Protein AF-A0A359DBK3-F1 (afdb_monomer_lite)

Foldseek 3Di:
DVVVVVVCPDPVNVVVLVVVCVVDPPVVSVVVVVVVVVVVVVVVCVLCPCCVPPVDDSLVVCCVVQNDVRSVVVVVVVVVVVVVVVVD

Sequence (88 aa):
MLAWFGGCVSIGTFAMGSSIVGTLNLLQATLAIAISCFVIGIALAFNGAAGYKYGIPFMVQARSAFGFTGTRFPGLVRAVPAIVWYGF

Structure (mmCIF, N/CA/C/O backbone):
data_AF-A0A359DBK3-F1
#
_entry.id   AF-A0A359DBK3-F1
#
loop_
_atom_site.group_PDB
_atom_site.id
_atom_site.type_symbol
_atom_site.label_atom_id
_atom_site.label_alt_id
_atom_site.label_comp_id
_atom_site.label_asym_id
_atom_site.label_entity_id
_atom_site.label_seq_id
_atom_site.pdbx_PDB_ins_code
_atom_site.Cartn_x
_atom_site.Cartn_y
_atom_site.Cartn_z
_atom_site.occupancy
_atom_site.B_iso_or_equiv
_atom_site.auth_seq_id
_atom_site.auth_comp_id
_atom_site.auth_asym_id
_atom_site.auth_atom_id
_atom_site.pdbx_PDB_model_num
ATOM 1 N N . MET A 1 1 ? 10.344 3.875 10.134 1.00 57.75 1 MET A N 1
ATOM 2 C CA . MET A 1 1 ? 11.307 4.109 9.034 1.00 57.75 1 MET A CA 1
ATOM 3 C C . MET A 1 1 ? 12.060 2.836 8.647 1.00 57.75 1 MET A C 1
ATOM 5 O O . MET A 1 1 ? 11.968 2.436 7.498 1.00 57.75 1 MET A O 1
ATOM 9 N N . LEU A 1 2 ? 12.742 2.158 9.582 1.00 74.31 2 LEU A N 1
ATOM 10 C CA . LEU A 1 2 ? 13.546 0.953 9.290 1.00 74.31 2 LEU A CA 1
ATOM 11 C C . LEU A 1 2 ? 12.737 -0.215 8.689 1.00 74.31 2 LEU A C 1
ATOM 13 O O . LEU A 1 2 ? 13.212 -0.881 7.776 1.00 74.31 2 LEU A O 1
ATOM 17 N N . ALA A 1 3 ? 11.484 -0.403 9.119 1.00 80.06 3 ALA A N 1
ATOM 18 C CA . ALA A 1 3 ? 10.590 -1.420 8.553 1.00 80.06 3 ALA A CA 1
ATOM 19 C C . ALA A 1 3 ? 10.289 -1.215 7.054 1.00 80.06 3 ALA A C 1
ATOM 21 O O . ALA A 1 3 ? 10.054 -2.181 6.337 1.00 80.06 3 ALA A O 1
ATOM 22 N N . TRP A 1 4 ? 10.327 0.031 6.566 1.00 78.44 4 TRP A N 1
ATOM 23 C CA . TRP A 1 4 ? 10.092 0.330 5.152 1.00 78.44 4 TRP A CA 1
ATOM 24 C C . TRP A 1 4 ? 11.256 -0.146 4.285 1.00 78.44 4 TRP A C 1
ATOM 26 O O . TRP A 1 4 ? 11.042 -0.809 3.279 1.00 78.44 4 TRP A O 1
ATOM 36 N N . PHE A 1 5 ? 12.493 0.106 4.725 1.00 75.81 5 PHE A N 1
ATOM 37 C CA . PHE A 1 5 ? 13.686 -0.402 4.045 1.00 75.81 5 PHE A CA 1
ATOM 38 C C . PHE A 1 5 ? 13.687 -1.932 3.960 1.00 75.81 5 PHE A C 1
ATOM 40 O O . PHE A 1 5 ? 13.984 -2.473 2.899 1.00 75.81 5 PHE A O 1
ATOM 47 N N . GLY A 1 6 ? 13.280 -2.616 5.035 1.00 79.19 6 GLY A N 1
ATOM 48 C CA . GLY A 1 6 ? 13.137 -4.074 5.036 1.00 79.19 6 GLY A CA 1
ATOM 49 C C . GLY A 1 6 ? 12.077 -4.592 4.056 1.00 79.19 6 GLY A C 1
ATOM 50 O O . GLY A 1 6 ? 12.292 -5.618 3.427 1.00 79.19 6 GLY A O 1
ATOM 51 N N . GLY A 1 7 ? 10.963 -3.873 3.878 1.00 79.62 7 GLY A N 1
ATOM 52 C CA . GLY A 1 7 ? 9.925 -4.242 2.907 1.00 79.62 7 GLY A CA 1
ATOM 53 C C . GLY A 1 7 ? 10.302 -3.948 1.451 1.00 79.62 7 GLY A C 1
ATOM 54 O O . GLY A 1 7 ? 9.902 -4.679 0.548 1.00 79.62 7 GLY A O 1
ATOM 55 N N . CYS A 1 8 ? 11.091 -2.898 1.208 1.00 78.56 8 CYS A N 1
ATOM 56 C CA . CYS A 1 8 ? 11.545 -2.546 -0.138 1.00 78.56 8 CYS A CA 1
ATOM 57 C C . CYS A 1 8 ? 12.558 -3.555 -0.696 1.00 78.56 8 CYS A C 1
ATOM 59 O O . CYS A 1 8 ? 12.545 -3.833 -1.898 1.00 78.56 8 CYS A O 1
ATOM 61 N N . VAL A 1 9 ? 13.422 -4.108 0.162 1.00 82.19 9 VAL A N 1
ATOM 62 C CA . VAL A 1 9 ? 14.420 -5.118 -0.211 1.00 82.19 9 VAL A CA 1
ATOM 63 C C . VAL A 1 9 ? 13.764 -6.499 -0.185 1.00 82.19 9 VAL A C 1
ATOM 65 O O . VAL A 1 9 ? 13.861 -7.238 0.789 1.00 82.19 9 VAL A O 1
ATOM 68 N N . SER A 1 10 ? 13.072 -6.842 -1.272 1.00 82.50 10 SER A N 1
ATOM 69 C CA . SER A 1 10 ? 12.415 -8.141 -1.446 1.00 82.50 10 SER A CA 1
ATOM 70 C C . SER A 1 10 ? 12.700 -8.728 -2.827 1.00 82.50 10 SER A C 1
ATOM 72 O O . SER A 1 10 ? 12.926 -7.993 -3.792 1.00 82.50 10 SER A O 1
ATOM 74 N N . ILE A 1 11 ? 12.659 -10.061 -2.936 1.00 80.88 11 ILE A N 1
ATOM 75 C CA . ILE A 1 11 ? 12.856 -10.789 -4.204 1.00 80.88 11 ILE A CA 1
ATOM 76 C C . ILE A 1 11 ? 11.872 -10.293 -5.273 1.00 80.88 11 ILE A C 1
ATOM 78 O O . ILE A 1 11 ? 12.264 -10.092 -6.421 1.00 80.88 11 ILE A O 1
ATOM 82 N N . GLY A 1 12 ? 10.624 -10.010 -4.884 1.00 81.00 12 GLY A N 1
ATOM 83 C CA . GLY A 1 12 ? 9.607 -9.459 -5.781 1.00 81.00 12 GLY A CA 1
ATOM 84 C C . GLY A 1 12 ? 10.013 -8.112 -6.384 1.00 81.00 12 GLY A C 1
ATOM 85 O O . GLY A 1 12 ? 9.888 -7.919 -7.594 1.00 81.00 12 GLY A O 1
ATOM 86 N N . THR A 1 13 ? 10.574 -7.203 -5.579 1.00 81.06 13 THR A N 1
ATOM 87 C CA . THR A 1 13 ? 11.065 -5.904 -6.068 1.00 81.06 13 THR A CA 1
ATOM 88 C C . THR A 1 13 ? 12.213 -6.078 -7.066 1.00 81.06 13 THR A C 1
ATOM 90 O O . THR A 1 13 ? 12.242 -5.404 -8.095 1.00 81.06 13 THR A O 1
ATOM 93 N N . PHE A 1 14 ? 13.142 -7.003 -6.800 1.00 82.88 14 PHE A N 1
ATOM 94 C CA . PHE A 1 14 ? 14.264 -7.276 -7.703 1.00 82.88 14 PHE A CA 1
ATOM 95 C C . PHE A 1 14 ? 13.813 -7.899 -9.028 1.00 82.88 14 PHE A C 1
ATOM 97 O O . PHE A 1 14 ? 14.286 -7.479 -10.083 1.00 82.88 14 PHE A O 1
ATOM 104 N N . ALA A 1 15 ? 12.870 -8.845 -8.988 1.00 84.62 15 ALA A N 1
ATOM 105 C CA . ALA A 1 15 ? 12.316 -9.484 -10.181 1.00 84.62 15 ALA A CA 1
ATOM 106 C C . ALA A 1 15 ? 11.531 -8.498 -11.064 1.00 84.62 15 ALA A C 1
ATOM 108 O O . ALA A 1 15 ? 11.645 -8.522 -12.291 1.00 84.62 15 ALA A O 1
ATOM 109 N N . MET A 1 16 ? 10.764 -7.585 -10.457 1.00 81.44 16 MET A N 1
ATOM 110 C CA . MET A 1 16 ? 10.102 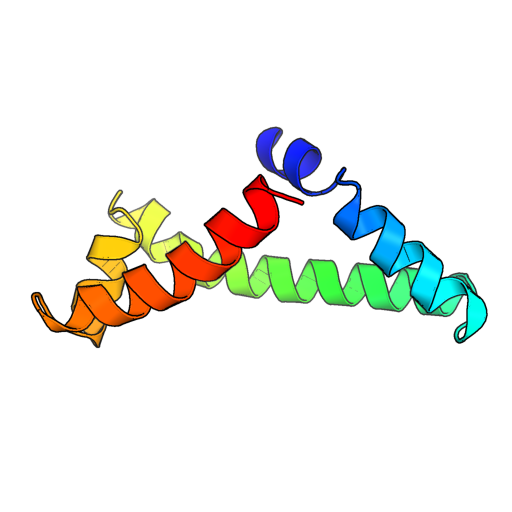-6.521 -11.216 1.00 81.44 16 MET A CA 1
ATOM 111 C C . MET A 1 16 ? 11.112 -5.528 -11.800 1.00 81.44 16 MET A C 1
ATOM 113 O O . MET A 1 16 ? 10.992 -5.150 -12.963 1.00 81.44 16 MET A O 1
ATOM 117 N N . GLY A 1 17 ? 12.130 -5.134 -11.028 1.00 80.75 17 GLY A N 1
ATOM 118 C CA . GLY A 1 17 ? 13.174 -4.219 -11.491 1.00 80.75 17 GLY A CA 1
ATOM 119 C C . GLY A 1 17 ? 13.954 -4.766 -12.689 1.00 80.75 17 GLY A C 1
ATOM 120 O O . GLY A 1 17 ? 14.145 -4.049 -13.671 1.00 80.75 17 GLY A O 1
ATOM 121 N N . SER A 1 18 ? 14.345 -6.044 -12.655 1.00 81.25 18 SER A N 1
ATOM 122 C CA . SER A 1 18 ? 15.069 -6.683 -13.763 1.00 81.25 18 SER A CA 1
ATOM 123 C C . SER A 1 18 ? 14.225 -6.797 -15.035 1.00 81.25 18 SER A C 1
ATOM 125 O O . SER A 1 18 ? 14.748 -6.611 -16.131 1.00 81.25 18 SER A O 1
ATOM 127 N N . SER A 1 19 ? 12.914 -7.015 -14.899 1.00 81.94 19 SER A N 1
ATOM 128 C CA . SER A 1 19 ? 11.988 -7.144 -16.033 1.00 81.94 19 SER A CA 1
ATOM 129 C C . SER A 1 19 ? 11.849 -5.850 -16.851 1.00 81.94 19 SER A C 1
ATOM 131 O O . SER A 1 19 ? 11.599 -5.892 -18.054 1.00 81.94 19 SER A O 1
ATOM 133 N N . ILE A 1 20 ? 12.030 -4.685 -16.223 1.00 82.31 20 ILE A N 1
ATOM 134 C CA . ILE A 1 20 ? 11.853 -3.372 -16.870 1.00 82.31 20 ILE A CA 1
ATOM 135 C C . ILE A 1 20 ? 13.143 -2.917 -17.581 1.00 82.31 20 ILE A C 1
ATOM 137 O O . ILE A 1 20 ? 13.089 -2.213 -18.592 1.00 82.31 20 ILE A O 1
ATOM 141 N N . VAL A 1 21 ? 14.303 -3.371 -17.096 1.00 76.31 21 VAL A N 1
ATOM 142 C CA . VAL A 1 21 ? 15.649 -2.943 -17.531 1.00 76.31 21 VAL A CA 1
ATOM 143 C C . VAL A 1 21 ? 16.056 -3.445 -18.935 1.00 76.31 21 VAL A C 1
ATOM 145 O O . VAL A 1 21 ? 17.075 -3.021 -19.468 1.00 76.31 21 VAL A O 1
ATOM 148 N N . GLY A 1 22 ? 15.243 -4.269 -19.600 1.00 71.19 22 GLY A N 1
ATOM 149 C CA . GLY A 1 22 ? 15.442 -4.656 -21.009 1.00 71.19 22 GLY A CA 1
ATOM 150 C C . GLY A 1 22 ? 14.605 -3.873 -22.029 1.00 71.19 22 GLY A C 1
ATOM 151 O O . GLY A 1 22 ? 14.914 -3.898 -23.217 1.00 71.19 22 GLY A O 1
ATOM 152 N N . THR A 1 23 ? 13.549 -3.184 -21.583 1.00 75.31 23 THR A N 1
ATOM 153 C CA . THR A 1 23 ? 12.596 -2.484 -22.471 1.00 75.31 23 THR A CA 1
ATOM 154 C C . THR A 1 23 ? 12.798 -0.969 -22.433 1.00 75.31 23 THR A C 1
ATOM 156 O O . THR A 1 23 ? 12.574 -0.277 -23.423 1.00 75.31 23 THR A O 1
ATOM 159 N N . LEU A 1 24 ? 13.237 -0.446 -21.284 1.00 76.00 24 LEU A N 1
ATOM 160 C CA . LEU A 1 24 ? 13.568 0.959 -21.071 1.00 76.00 24 LEU A CA 1
ATOM 161 C C . LEU A 1 24 ? 15.059 1.105 -20.754 1.00 76.00 24 LEU A C 1
ATOM 163 O O . LEU A 1 24 ? 15.658 0.242 -20.116 1.00 76.00 24 LEU A O 1
ATOM 167 N N . ASN A 1 25 ? 15.652 2.238 -21.142 1.00 84.25 25 ASN A N 1
ATOM 168 C CA . ASN A 1 25 ? 17.029 2.566 -20.771 1.00 84.25 25 ASN A CA 1
ATOM 169 C C . ASN A 1 25 ? 17.165 2.669 -19.237 1.00 84.25 25 ASN A C 1
ATOM 171 O O . ASN A 1 25 ? 16.230 3.096 -18.557 1.00 84.25 25 ASN A O 1
ATOM 175 N N . LEU A 1 26 ? 18.341 2.341 -18.695 1.00 81.38 26 LEU A N 1
ATOM 176 C CA . LEU A 1 26 ? 18.639 2.305 -17.259 1.00 81.38 26 LEU A CA 1
ATOM 177 C C . LEU A 1 26 ? 18.217 3.590 -16.529 1.00 81.38 26 LEU A C 1
ATOM 179 O O . LEU A 1 26 ? 17.635 3.540 -15.444 1.00 81.38 26 LEU A O 1
ATOM 183 N N . LEU A 1 27 ? 18.463 4.747 -17.148 1.00 82.94 27 LEU A N 1
ATOM 184 C CA . LEU A 1 27 ? 18.067 6.049 -16.605 1.00 82.94 27 LEU A CA 1
ATOM 185 C C . LEU A 1 27 ? 16.546 6.225 -16.561 1.00 82.94 27 LEU A C 1
ATOM 187 O O . LEU A 1 27 ? 16.008 6.734 -15.580 1.00 82.94 27 LEU A O 1
ATOM 191 N N . GLN A 1 28 ? 15.843 5.773 -17.597 1.00 84.50 28 GLN A N 1
ATOM 192 C CA . GLN A 1 28 ? 14.390 5.883 -17.685 1.00 84.50 28 GLN A CA 1
ATOM 193 C C . GLN A 1 28 ? 13.699 4.905 -16.725 1.00 84.50 28 GLN A C 1
ATOM 195 O O . GLN A 1 28 ? 12.736 5.283 -16.063 1.00 84.50 28 GLN A O 1
ATOM 200 N N . ALA A 1 29 ? 14.230 3.686 -16.583 1.00 84.62 29 ALA A N 1
ATOM 201 C CA . ALA A 1 29 ? 13.770 2.709 -15.600 1.00 84.62 29 ALA A CA 1
ATOM 202 C C . ALA A 1 29 ? 13.965 3.225 -14.163 1.00 84.62 29 ALA A C 1
ATOM 204 O O . ALA A 1 29 ? 13.039 3.175 -13.354 1.00 84.62 29 ALA A O 1
ATOM 205 N N . THR A 1 30 ? 15.132 3.805 -13.860 1.00 85.75 30 THR A N 1
ATOM 206 C CA . THR A 1 30 ? 15.415 4.388 -12.538 1.00 85.75 30 THR A CA 1
ATOM 207 C C . THR A 1 30 ? 14.477 5.557 -12.224 1.00 85.75 30 THR A C 1
ATOM 209 O O . THR A 1 30 ? 13.914 5.616 -11.131 1.00 85.75 30 THR A O 1
ATOM 212 N N . LEU A 1 31 ? 14.241 6.456 -13.188 1.00 88.50 31 LEU A N 1
ATOM 213 C CA . LEU A 1 31 ? 13.284 7.555 -13.031 1.00 88.50 31 LEU A CA 1
ATOM 214 C C . LEU A 1 31 ? 11.848 7.050 -12.840 1.00 88.50 31 LEU A C 1
ATOM 216 O O . LEU A 1 31 ? 11.143 7.546 -11.965 1.00 88.50 31 LEU A O 1
ATOM 220 N N . ALA A 1 32 ? 11.419 6.042 -13.602 1.00 88.69 32 ALA A N 1
ATOM 221 C CA . ALA A 1 32 ? 10.088 5.456 -13.463 1.00 88.69 32 ALA A CA 1
ATOM 222 C C . ALA A 1 32 ? 9.879 4.829 -12.072 1.00 88.69 32 ALA A C 1
ATOM 224 O O . ALA A 1 32 ? 8.838 5.049 -11.447 1.00 88.69 32 ALA A O 1
ATOM 225 N N . ILE A 1 33 ? 10.879 4.109 -11.550 1.00 88.19 33 ILE A N 1
ATOM 226 C CA . ILE A 1 33 ? 10.845 3.537 -10.195 1.00 88.19 33 ILE A CA 1
ATOM 227 C C . ILE A 1 33 ? 10.809 4.650 -9.138 1.00 88.19 33 ILE A C 1
ATOM 229 O O . ILE A 1 33 ? 10.014 4.576 -8.201 1.00 88.19 33 ILE A O 1
ATOM 233 N N . ALA A 1 34 ? 11.605 5.711 -9.301 1.00 89.06 34 ALA A N 1
ATOM 234 C CA . ALA A 1 34 ? 11.618 6.847 -8.379 1.00 89.06 34 ALA A CA 1
ATOM 235 C C . ALA A 1 34 ? 10.260 7.571 -8.324 1.00 89.06 34 ALA A C 1
ATOM 237 O O . ALA A 1 34 ? 9.739 7.823 -7.236 1.00 89.06 34 ALA A O 1
ATOM 238 N N . ILE A 1 35 ? 9.650 7.839 -9.484 1.00 92.31 35 ILE A N 1
ATOM 239 C CA . ILE A 1 35 ? 8.314 8.448 -9.578 1.00 92.31 35 ILE A CA 1
ATOM 240 C C . ILE A 1 35 ? 7.271 7.535 -8.928 1.00 92.31 35 ILE A C 1
ATOM 242 O O . ILE A 1 35 ? 6.453 7.996 -8.134 1.00 92.31 35 ILE A O 1
ATOM 246 N N . SER A 1 36 ? 7.332 6.231 -9.204 1.00 89.06 36 SER A N 1
ATOM 247 C CA . SER A 1 36 ? 6.411 5.249 -8.622 1.00 89.06 36 SER A CA 1
ATOM 248 C C . SER A 1 36 ? 6.497 5.232 -7.096 1.00 89.06 36 SER A C 1
ATOM 250 O O . SER A 1 36 ? 5.474 5.266 -6.414 1.00 89.06 36 SER A O 1
ATOM 252 N N . CYS A 1 37 ? 7.712 5.251 -6.547 1.00 89.56 37 CYS A N 1
ATOM 253 C CA . CYS A 1 37 ? 7.939 5.267 -5.105 1.00 89.56 37 CYS A CA 1
ATOM 254 C C . CYS A 1 37 ? 7.394 6.551 -4.455 1.00 89.56 37 CYS A C 1
ATOM 256 O O . CYS A 1 37 ? 6.789 6.496 -3.385 1.00 89.56 37 CYS A O 1
ATOM 258 N N . PHE A 1 38 ? 7.525 7.698 -5.131 1.00 90.50 38 PHE A N 1
ATOM 259 C CA . PHE A 1 38 ? 6.964 8.969 -4.670 1.00 90.50 38 PHE A CA 1
ATOM 260 C C . PHE A 1 38 ? 5.428 8.960 -4.654 1.00 90.50 38 PHE A C 1
ATOM 262 O O . PHE A 1 38 ? 4.815 9.325 -3.649 1.00 90.50 38 PHE A O 1
ATOM 269 N N . VAL A 1 39 ? 4.796 8.479 -5.730 1.00 93.50 39 VAL A N 1
ATOM 270 C CA . VAL A 1 39 ? 3.330 8.371 -5.829 1.00 93.50 39 VAL A CA 1
ATOM 271 C C . VAL A 1 39 ? 2.776 7.419 -4.767 1.00 93.50 39 VAL A C 1
ATOM 273 O O . VAL A 1 39 ? 1.817 7.764 -4.071 1.00 93.50 39 VAL A O 1
ATOM 276 N N . ILE A 1 40 ? 3.400 6.249 -4.590 1.00 90.44 40 ILE A N 1
ATOM 277 C CA . ILE A 1 40 ? 3.019 5.292 -3.543 1.00 90.44 40 ILE A CA 1
ATOM 278 C C . ILE A 1 40 ? 3.205 5.920 -2.162 1.00 90.44 40 ILE A C 1
ATOM 280 O O . ILE A 1 40 ? 2.319 5.788 -1.322 1.00 90.44 40 ILE A O 1
ATOM 284 N N . GLY A 1 41 ? 4.303 6.644 -1.930 1.00 88.50 41 GLY A N 1
ATOM 285 C CA . GLY A 1 41 ? 4.556 7.345 -0.673 1.00 88.50 41 GLY A CA 1
ATOM 286 C C . GLY A 1 41 ? 3.444 8.331 -0.311 1.00 88.50 41 GLY A C 1
ATOM 287 O O . GLY A 1 41 ? 2.955 8.316 0.819 1.00 88.50 41 GLY A O 1
ATOM 288 N N . ILE A 1 42 ? 2.979 9.129 -1.277 1.00 91.12 42 ILE A N 1
ATOM 289 C CA . ILE A 1 42 ? 1.852 10.053 -1.084 1.00 91.12 42 ILE A CA 1
ATOM 290 C C . ILE A 1 42 ? 0.563 9.286 -0.768 1.00 91.12 42 ILE A C 1
ATOM 292 O O . ILE A 1 42 ? -0.125 9.601 0.205 1.00 91.12 42 ILE A O 1
ATOM 296 N N . ALA A 1 43 ? 0.238 8.257 -1.554 1.00 88.75 43 ALA A N 1
ATOM 297 C CA . ALA A 1 43 ? -0.962 7.452 -1.334 1.00 88.75 43 ALA A CA 1
ATOM 298 C C . ALA A 1 43 ? -0.955 6.780 0.051 1.00 88.75 43 ALA A C 1
ATOM 300 O O . ALA A 1 43 ? -1.981 6.746 0.738 1.00 88.75 43 ALA A O 1
ATOM 301 N N . LEU A 1 44 ? 0.208 6.293 0.491 1.00 87.50 44 LEU A N 1
ATOM 302 C CA . LEU A 1 44 ? 0.383 5.676 1.800 1.00 87.50 44 LEU A CA 1
ATOM 303 C C . LEU A 1 44 ? 0.263 6.699 2.933 1.00 87.50 44 LEU A C 1
ATOM 305 O O . LEU A 1 44 ? -0.337 6.389 3.958 1.00 87.50 44 LEU A O 1
ATOM 309 N N . ALA A 1 45 ? 0.780 7.917 2.746 1.00 87.69 45 ALA A N 1
ATOM 310 C CA . ALA A 1 45 ? 0.646 9.000 3.717 1.00 87.69 45 ALA A CA 1
ATOM 311 C C . ALA A 1 45 ? -0.828 9.368 3.945 1.00 87.69 45 ALA A C 1
ATOM 313 O O . ALA A 1 45 ? -1.269 9.472 5.091 1.00 87.69 45 ALA A O 1
ATOM 314 N N . PHE A 1 46 ? -1.620 9.471 2.872 1.00 85.94 46 PHE A N 1
ATOM 315 C CA . PHE A 1 46 ? -3.065 9.688 2.985 1.00 85.94 46 PHE A CA 1
ATOM 316 C C . PHE A 1 46 ? -3.781 8.508 3.646 1.00 85.94 46 PHE A C 1
ATOM 318 O O . PHE A 1 46 ? -4.621 8.709 4.522 1.00 85.94 46 PHE A O 1
ATOM 325 N N . ASN A 1 47 ? -3.446 7.271 3.266 1.00 85.62 47 ASN A N 1
ATOM 326 C CA . ASN A 1 47 ? -4.078 6.086 3.843 1.00 85.62 47 ASN A CA 1
ATOM 327 C C . ASN A 1 47 ? -3.751 5.924 5.340 1.00 85.62 47 ASN A C 1
ATOM 329 O O . ASN A 1 47 ? -4.640 5.622 6.136 1.00 85.62 47 ASN A O 1
ATOM 333 N N . GLY A 1 48 ? -2.499 6.190 5.718 1.00 81.62 48 GLY A N 1
ATOM 334 C CA . GLY A 1 48 ? -1.976 6.081 7.078 1.00 81.62 48 GLY A CA 1
ATOM 335 C C . GLY A 1 48 ? -2.377 7.221 8.014 1.00 81.62 48 GLY A C 1
ATOM 336 O O . GLY A 1 48 ? -2.272 7.055 9.227 1.00 81.62 48 GLY A O 1
ATOM 337 N N . ALA A 1 49 ? -2.886 8.348 7.502 1.00 83.50 49 ALA A N 1
ATOM 338 C CA . ALA A 1 49 ? -3.309 9.487 8.322 1.00 83.50 49 ALA A CA 1
ATOM 339 C C . ALA A 1 49 ? -4.390 9.110 9.354 1.00 83.50 49 ALA A C 1
ATOM 341 O O . ALA A 1 49 ? -4.339 9.551 10.503 1.00 83.50 49 ALA A O 1
ATOM 342 N N . ALA A 1 50 ? -5.342 8.251 8.973 1.00 77.88 50 ALA A N 1
ATOM 343 C CA . ALA A 1 50 ? -6.373 7.757 9.887 1.00 77.88 50 ALA A CA 1
ATOM 344 C C . ALA A 1 50 ? -5.790 6.839 10.978 1.00 77.88 50 ALA A C 1
ATOM 346 O O . ALA A 1 50 ? -6.178 6.945 12.142 1.00 77.88 50 ALA A O 1
ATOM 347 N N . GLY A 1 51 ? -4.821 5.989 10.624 1.00 78.50 51 GLY A N 1
ATOM 348 C CA . GLY A 1 51 ? -4.097 5.150 11.581 1.00 78.50 51 GLY A CA 1
ATOM 349 C C . GLY A 1 51 ? -3.248 5.971 12.557 1.00 78.50 51 GLY A C 1
ATOM 350 O O . GLY A 1 51 ? -3.261 5.700 13.751 1.00 78.50 51 GLY A O 1
ATOM 351 N N . TYR A 1 52 ? -2.583 7.026 12.079 1.00 78.62 52 TYR A N 1
ATOM 352 C CA . TYR A 1 52 ? -1.772 7.921 12.912 1.00 78.62 52 TYR A CA 1
ATOM 353 C C . TYR A 1 52 ? -2.604 8.775 13.872 1.00 78.62 52 TYR A C 1
ATOM 355 O O . TYR A 1 52 ? -2.208 8.971 15.016 1.00 78.62 52 TYR A O 1
ATOM 363 N N . LYS A 1 53 ? -3.752 9.293 13.419 1.00 82.44 53 LYS A N 1
ATOM 364 C CA . LYS A 1 53 ? -4.597 10.185 14.225 1.00 82.44 53 LYS A CA 1
ATOM 365 C C . LYS A 1 53 ? -5.455 9.441 15.247 1.00 82.44 53 LYS A C 1
ATOM 367 O O . LYS A 1 53 ? -5.653 9.946 16.346 1.00 82.44 53 LYS A O 1
ATOM 372 N N . TYR A 1 54 ? -5.990 8.278 14.878 1.00 83.00 54 TYR A N 1
ATOM 373 C CA . TYR A 1 54 ?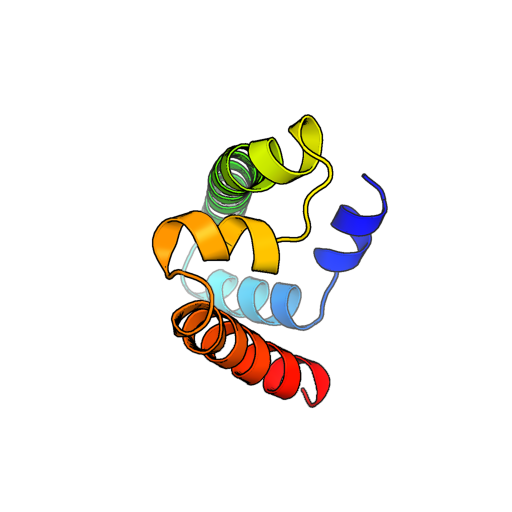 -6.960 7.550 15.704 1.00 83.00 54 TYR A CA 1
ATOM 374 C C . TYR A 1 54 ? -6.408 6.248 16.297 1.00 83.00 54 TYR A C 1
ATOM 376 O O . TYR A 1 54 ? -7.100 5.613 17.087 1.00 83.00 54 TYR A O 1
ATOM 384 N N . GLY A 1 55 ? -5.203 5.811 15.913 1.00 80.56 55 GLY A N 1
ATOM 385 C CA . GLY A 1 55 ? -4.619 4.546 16.379 1.00 80.56 55 GLY A CA 1
ATOM 386 C C . GLY A 1 55 ? -5.408 3.303 15.955 1.00 80.56 55 GLY A C 1
ATOM 387 O O . GLY A 1 55 ? -5.206 2.223 16.506 1.00 80.56 55 GLY A O 1
ATOM 388 N N . ILE A 1 56 ? -6.343 3.443 15.011 1.00 84.50 56 ILE A N 1
ATOM 389 C CA . ILE A 1 56 ? -7.251 2.365 14.619 1.00 84.50 56 ILE A CA 1
ATOM 390 C C . ILE A 1 56 ? -6.590 1.421 13.608 1.00 84.50 56 ILE A C 1
ATOM 392 O O . ILE A 1 56 ? -5.895 1.875 12.695 1.00 84.50 56 ILE A O 1
ATOM 396 N N . PRO A 1 57 ? -6.838 0.103 13.704 1.00 81.00 57 PRO A N 1
ATOM 397 C CA . PRO A 1 57 ? -6.371 -0.837 12.698 1.00 81.00 57 PRO A CA 1
ATOM 398 C C . PRO A 1 57 ? -7.109 -0.621 11.372 1.00 81.00 57 PRO A C 1
ATOM 400 O O . PRO A 1 57 ? -8.271 -0.207 11.346 1.00 81.00 57 PRO A O 1
ATOM 403 N N . PHE A 1 58 ? -6.466 -0.984 10.258 1.00 80.06 58 PHE A N 1
ATOM 404 C CA . PHE A 1 58 ? -7.029 -0.821 8.911 1.00 80.06 58 PHE A CA 1
ATOM 405 C C . PHE A 1 58 ? -8.440 -1.427 8.770 1.00 80.06 58 PHE A C 1
ATOM 407 O O . PHE A 1 58 ? -9.317 -0.837 8.144 1.00 80.06 58 PHE A O 1
ATOM 414 N N . MET A 1 59 ? -8.702 -2.574 9.406 1.00 77.25 59 MET A N 1
ATOM 415 C CA . MET A 1 59 ? -10.027 -3.211 9.384 1.00 77.25 59 MET A CA 1
ATOM 416 C C . MET A 1 59 ? -11.121 -2.351 10.033 1.00 77.25 59 MET A C 1
ATOM 418 O O . MET A 1 59 ? -12.277 -2.416 9.624 1.00 77.25 59 MET A O 1
ATOM 422 N N . VAL A 1 60 ? -10.770 -1.521 11.018 1.00 80.12 60 VAL A N 1
ATOM 423 C CA . VAL A 1 60 ? -11.692 -0.560 11.639 1.00 80.12 60 VAL A CA 1
ATOM 424 C C . VAL A 1 60 ? -11.861 0.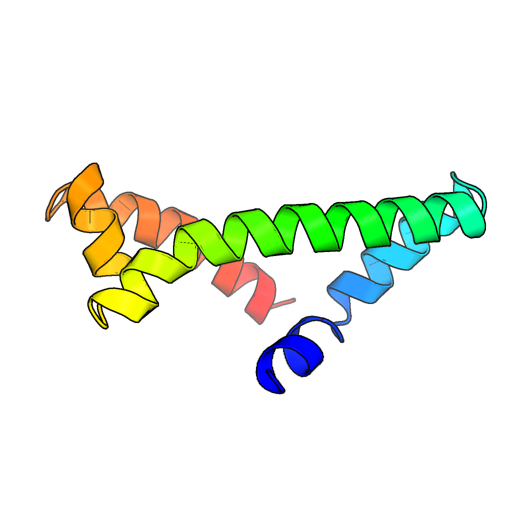668 10.746 1.00 80.12 60 VAL A C 1
ATOM 426 O O . VAL A 1 60 ? -12.983 1.138 10.587 1.00 80.12 60 VAL A O 1
ATOM 429 N N . GLN A 1 61 ? -10.800 1.126 10.074 1.00 83.00 61 GLN A N 1
ATOM 430 C CA . GLN A 1 61 ? -10.908 2.181 9.058 1.00 83.00 61 GLN A CA 1
ATOM 431 C C . GLN A 1 61 ? -11.797 1.752 7.881 1.00 83.00 61 GLN A C 1
ATOM 433 O O . GLN A 1 61 ? -12.604 2.538 7.408 1.00 83.00 61 GLN A O 1
ATOM 438 N N . ALA A 1 62 ? -11.724 0.496 7.437 1.00 79.75 62 ALA A N 1
ATOM 439 C CA . ALA A 1 62 ? -12.579 -0.025 6.371 1.00 79.75 62 ALA A CA 1
ATOM 440 C C . ALA A 1 62 ? -14.060 -0.153 6.788 1.00 79.75 62 ALA A C 1
ATOM 442 O O . ALA A 1 62 ? -14.945 -0.192 5.930 1.00 79.75 62 ALA A O 1
ATOM 443 N N . ARG A 1 63 ? -14.355 -0.184 8.097 1.00 82.81 63 ARG A N 1
ATOM 444 C CA . ARG A 1 63 ? -15.727 -0.266 8.619 1.00 82.81 63 ARG A CA 1
ATOM 445 C C . ARG A 1 63 ? -16.532 1.001 8.342 1.00 82.81 63 ARG A C 1
ATOM 447 O O . ARG A 1 63 ? -17.745 0.897 8.198 1.00 82.81 63 ARG A O 1
ATOM 454 N N . SER A 1 64 ? -15.890 2.164 8.223 1.00 79.94 64 SER A N 1
ATOM 455 C CA . SER A 1 64 ? -16.593 3.411 7.889 1.00 79.94 64 SER A CA 1
ATOM 456 C C . SER A 1 64 ? -17.167 3.403 6.469 1.00 79.94 64 SER A C 1
ATOM 458 O O . SER A 1 64 ? -18.194 4.028 6.237 1.00 79.94 64 SER A O 1
ATOM 460 N N . ALA A 1 65 ? -16.546 2.664 5.542 1.00 80.88 65 ALA A N 1
ATOM 461 C CA . ALA A 1 65 ? -16.988 2.562 4.151 1.00 80.88 65 ALA A CA 1
ATOM 462 C C . ALA A 1 65 ? -17.890 1.343 3.883 1.00 80.88 65 ALA A C 1
ATOM 464 O O . ALA A 1 65 ? -18.828 1.439 3.099 1.00 80.88 65 ALA A O 1
ATOM 465 N N . PHE A 1 66 ? -17.626 0.198 4.527 1.00 78.56 66 PHE A N 1
ATOM 466 C CA . PHE A 1 66 ? -18.312 -1.074 4.235 1.00 78.56 66 PHE A CA 1
ATOM 467 C C . PHE A 1 66 ? -19.221 -1.584 5.370 1.00 78.56 66 PHE A C 1
ATOM 469 O O . PHE A 1 66 ? -19.845 -2.638 5.244 1.00 78.56 66 PHE A O 1
ATOM 476 N N . GLY A 1 67 ? -19.302 -0.880 6.500 1.00 82.44 67 GLY A N 1
ATOM 477 C CA . GLY A 1 67 ? -20.060 -1.318 7.675 1.00 82.44 67 GLY A CA 1
ATOM 478 C C . GLY A 1 67 ? -19.448 -2.536 8.384 1.00 82.44 67 GLY A C 1
ATOM 479 O O . GLY A 1 67 ? -18.381 -3.034 8.016 1.00 82.44 67 GLY A O 1
ATOM 480 N N . PHE A 1 68 ? -20.113 -3.021 9.440 1.00 75.00 68 PHE A N 1
ATOM 481 C CA . PHE A 1 68 ? -19.620 -4.116 10.298 1.00 75.00 68 PHE A CA 1
ATOM 482 C C . PHE A 1 68 ? -19.586 -5.483 9.599 1.00 75.00 68 PHE A C 1
ATOM 484 O O . PHE A 1 68 ? 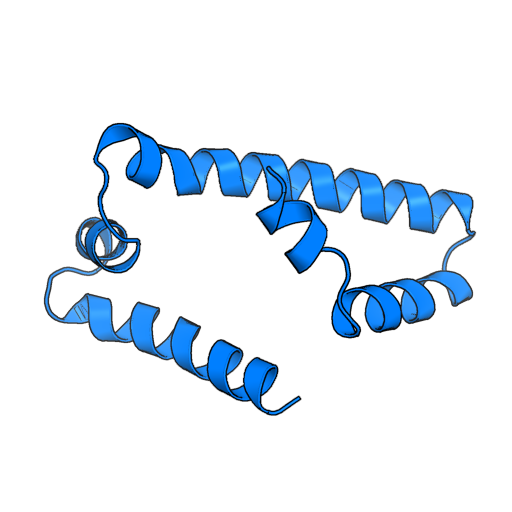-18.660 -6.260 9.816 1.00 75.00 68 PHE A O 1
ATOM 491 N N . THR A 1 69 ? -20.581 -5.776 8.761 1.00 74.62 69 THR A N 1
ATOM 492 C CA . THR A 1 69 ? -20.664 -7.052 8.031 1.00 74.62 69 THR A CA 1
ATOM 493 C C . THR A 1 69 ? -19.899 -6.993 6.712 1.00 74.62 69 THR A C 1
ATOM 495 O O . THR A 1 69 ? -19.219 -7.955 6.351 1.00 74.62 69 THR A O 1
ATOM 498 N N . GLY A 1 70 ? -19.942 -5.853 6.013 1.00 77.38 70 GLY A N 1
ATOM 499 C CA . GLY A 1 70 ? -19.288 -5.689 4.716 1.00 77.38 70 GLY A CA 1
ATOM 500 C C . GLY A 1 70 ? -17.766 -5.581 4.799 1.00 77.38 70 GLY A C 1
ATOM 501 O O . GLY A 1 70 ? -17.100 -5.844 3.806 1.00 77.38 70 GLY A O 1
ATOM 502 N N . THR A 1 71 ? -17.184 -5.309 5.975 1.00 80.75 71 THR A N 1
ATOM 503 C CA . THR A 1 71 ? -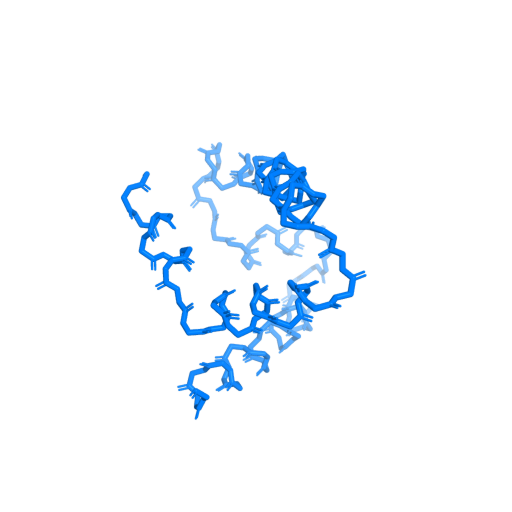15.719 -5.298 6.175 1.00 80.75 71 THR A CA 1
ATOM 504 C C . THR A 1 71 ? -15.048 -6.656 5.967 1.00 80.75 71 THR A C 1
ATOM 506 O O . THR A 1 71 ? -13.835 -6.719 5.767 1.00 80.75 71 THR A O 1
ATOM 509 N N . ARG A 1 72 ? -15.819 -7.748 5.943 1.00 78.75 72 ARG A N 1
ATOM 510 C CA . ARG A 1 72 ? -15.319 -9.086 5.599 1.00 78.75 72 ARG A CA 1
ATOM 511 C C . ARG A 1 72 ? -14.820 -9.161 4.155 1.00 78.75 72 ARG A C 1
ATOM 513 O O . ARG A 1 72 ? -13.834 -9.843 3.898 1.00 78.75 72 ARG A O 1
ATOM 520 N N . PHE A 1 73 ? -15.445 -8.421 3.239 1.00 83.81 73 PHE A N 1
ATOM 521 C CA . PHE A 1 73 ? -15.055 -8.383 1.830 1.00 83.81 73 PHE A CA 1
ATOM 522 C C . PHE A 1 73 ? -13.662 -7.759 1.602 1.00 83.81 73 PHE A C 1
ATOM 524 O O . PHE A 1 73 ? -12.796 -8.458 1.077 1.00 83.81 73 PHE A O 1
ATOM 531 N N . PRO A 1 74 ? -13.357 -6.519 2.049 1.00 82.44 74 PRO A N 1
ATOM 532 C CA . PRO A 1 74 ? -12.010 -5.963 1.927 1.00 82.44 74 PRO A CA 1
ATOM 533 C C . PRO A 1 74 ? -10.970 -6.742 2.745 1.00 82.44 74 PRO A C 1
ATOM 535 O O . PRO A 1 74 ? -9.791 -6.714 2.395 1.00 82.44 74 PRO A O 1
ATOM 538 N N . GLY A 1 75 ? -11.392 -7.448 3.803 1.00 83.44 75 GLY A N 1
ATOM 539 C CA . GLY A 1 75 ? -10.550 -8.402 4.525 1.00 83.44 75 GLY A CA 1
ATOM 540 C C . GLY A 1 75 ? -10.133 -9.586 3.651 1.00 83.44 75 GLY A C 1
ATOM 541 O O . GLY A 1 75 ? -8.943 -9.848 3.514 1.00 83.44 75 GLY A O 1
ATOM 542 N N . LEU A 1 76 ? -11.092 -10.250 2.998 1.00 85.12 76 LEU A N 1
ATOM 543 C CA . LEU A 1 76 ? -10.846 -11.359 2.065 1.00 85.12 76 LEU A CA 1
ATOM 544 C C . LEU A 1 76 ? -9.981 -10.934 0.873 1.00 85.12 76 LEU A C 1
ATOM 546 O O . LEU A 1 76 ? -8.986 -11.590 0.574 1.00 85.12 76 LEU A O 1
ATOM 550 N N . VAL A 1 77 ? -10.312 -9.803 0.244 1.00 87.50 77 VAL A N 1
ATOM 551 C CA . VAL A 1 77 ? -9.564 -9.266 -0.906 1.00 87.50 77 VAL A CA 1
ATOM 552 C C . VAL A 1 77 ? -8.105 -8.962 -0.549 1.00 87.50 77 VAL A C 1
ATOM 554 O O . VAL A 1 77 ? -7.238 -9.075 -1.408 1.00 87.50 77 VAL A O 1
ATOM 557 N N . ARG A 1 78 ? -7.803 -8.618 0.711 1.00 86.44 78 ARG A N 1
ATOM 558 C CA . ARG A 1 78 ? -6.419 -8.447 1.184 1.00 86.44 78 ARG A CA 1
ATOM 559 C C . ARG A 1 78 ? -5.761 -9.739 1.667 1.00 86.44 78 ARG A C 1
ATOM 561 O O . ARG A 1 78 ? -4.549 -9.873 1.528 1.00 86.44 78 ARG A O 1
ATOM 568 N N . ALA A 1 79 ? -6.527 -10.674 2.222 1.00 86.25 79 ALA A N 1
ATOM 569 C CA . ALA A 1 79 ? -6.002 -11.935 2.738 1.00 86.25 79 ALA A CA 1
ATOM 570 C C . ALA A 1 79 ? -5.507 -12.859 1.616 1.00 86.25 79 ALA A C 1
ATOM 572 O O . ALA A 1 79 ? -4.454 -13.470 1.762 1.00 86.25 79 ALA A O 1
ATOM 573 N N . VAL A 1 80 ? -6.220 -12.929 0.485 1.00 90.00 80 VAL A N 1
ATOM 574 C CA . VAL A 1 80 ? -5.843 -13.819 -0.627 1.00 90.00 80 VAL A CA 1
ATOM 575 C C . VAL A 1 80 ? -4.454 -13.478 -1.190 1.00 90.00 80 VAL A C 1
ATOM 577 O O . VAL A 1 80 ? -3.608 -14.371 -1.207 1.00 90.00 80 VAL A O 1
ATOM 580 N N . PRO A 1 81 ? -4.143 -12.218 -1.567 1.00 86.62 81 PRO A N 1
ATOM 581 C CA . PRO A 1 81 ? -2.793 -11.862 -1.991 1.00 86.62 81 PRO A CA 1
ATOM 582 C C . PRO A 1 81 ? -1.754 -12.124 -0.903 1.00 86.62 81 PRO A C 1
ATOM 584 O O . PRO A 1 81 ? -0.681 -12.618 -1.218 1.00 86.62 81 PRO A O 1
ATOM 587 N N . ALA A 1 82 ? -2.059 -11.840 0.368 1.00 84.12 82 ALA A N 1
ATOM 588 C CA . ALA A 1 82 ? -1.109 -12.053 1.460 1.00 84.12 82 ALA A 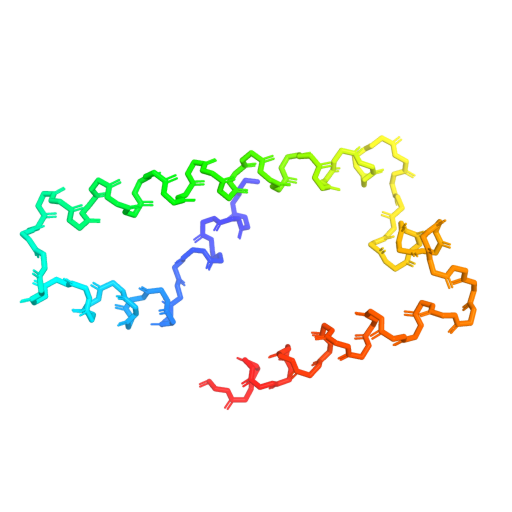CA 1
ATOM 589 C C . ALA A 1 82 ? -0.697 -13.529 1.604 1.00 84.12 82 ALA A C 1
ATOM 591 O O . ALA A 1 82 ? 0.471 -13.809 1.846 1.00 84.12 82 ALA A O 1
ATOM 592 N N . ILE A 1 83 ? -1.630 -14.467 1.409 1.00 88.19 83 ILE A N 1
ATOM 593 C CA . ILE A 1 83 ? -1.336 -15.908 1.430 1.00 88.19 83 ILE A CA 1
ATOM 594 C C . ILE A 1 83 ? -0.478 -16.302 0.225 1.00 88.19 83 ILE A C 1
ATOM 596 O O . ILE A 1 83 ? 0.498 -17.029 0.386 1.00 88.19 83 ILE A O 1
ATOM 600 N N . VAL A 1 84 ? -0.811 -15.798 -0.968 1.00 86.50 84 VAL A N 1
ATOM 601 C CA . VAL A 1 84 ? -0.035 -16.066 -2.190 1.00 86.50 84 VAL A CA 1
ATOM 602 C C . VAL A 1 84 ? 1.397 -15.549 -2.047 1.00 86.50 84 VAL A C 1
ATOM 604 O O . VAL A 1 84 ? 2.330 -16.278 -2.349 1.00 86.50 84 VAL A O 1
ATOM 607 N N . TRP A 1 85 ? 1.574 -14.334 -1.524 1.00 82.81 85 TRP A N 1
ATOM 608 C CA . TRP A 1 85 ? 2.890 -13.741 -1.273 1.00 82.81 85 TRP A CA 1
ATOM 609 C C . TRP A 1 85 ? 3.663 -14.408 -0.131 1.00 82.81 85 TRP A C 1
ATOM 611 O O . TRP A 1 85 ? 4.879 -14.302 -0.107 1.00 82.81 85 TRP A O 1
ATOM 621 N N . TYR A 1 86 ? 2.993 -15.057 0.825 1.00 81.50 86 TYR A N 1
ATOM 622 C CA . TYR A 1 86 ? 3.670 -15.810 1.887 1.00 81.50 86 TYR A CA 1
ATOM 623 C C . TYR A 1 86 ? 4.181 -17.173 1.399 1.00 81.50 86 TYR A C 1
ATOM 625 O O . TYR A 1 86 ? 5.194 -17.661 1.890 1.00 81.50 86 TYR A O 1
ATOM 633 N N . GLY A 1 87 ? 3.464 -17.800 0.461 1.00 77.31 87 GLY A N 1
ATOM 634 C CA . GLY A 1 87 ? 3.864 -19.075 -0.140 1.00 77.31 87 GLY A CA 1
ATOM 635 C C . GLY A 1 87 ? 4.837 -18.953 -1.320 1.00 77.31 87 GLY A C 1
ATOM 636 O O . GLY A 1 87 ? 5.348 -19.981 -1.761 1.00 77.31 87 GLY A O 1
ATOM 637 N N . PHE A 1 88 ? 5.046 -17.738 -1.836 1.00 66.56 88 PHE A N 1
ATOM 638 C CA . PHE A 1 88 ? 5.953 -17.405 -2.938 1.00 66.56 88 PHE A CA 1
ATOM 639 C C . PHE A 1 88 ? 7.325 -16.976 -2.412 1.00 66.56 88 PHE A C 1
ATOM 641 O O . PHE A 1 88 ? 8.332 -17.543 -2.888 1.00 66.56 88 PHE A O 1
#

pLDDT: mean 82.33, std 5.5, range [57.75, 93.5]

Secondary structure (DSSP, 8-state):
-HHHHHHHS-HHHHHHHHHHTTTS-HHHHHHHHHHHHHHHHHHHHHHHHHHHHH---HHHHTHHHHHHHHTHHHHHHHHHHHHHHHH-

Radius of gyration: 16.62 Å; chains: 1; bounding box: 39×29×39 Å